Protein AF-A0A923NU54-F1 (afdb_monomer_lite)

Radius of gyration: 13.37 Å; chains: 1; bounding box: 34×23×37 Å

pLDDT: mean 89.9, std 14.04, range [39.22, 98.69]

Sequence (99 aa):
MEDDLEIFTFASDIITTYKYLVFEKKEFIISKRLLKSGTGIETHLARNEKRTAYKMAVETEFWLKFLEIKEICEAKLISGL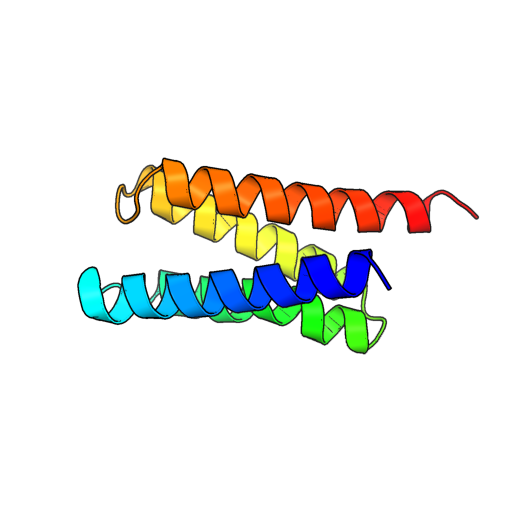NKKLRSIINGFYQETLTF

Secondary structure (DSSP, 8-state):
-HHHHHHHHHHHHHHHHHHHHHHTS---SHHHHHHHHHHHHHHHHTTT-HHHHHHHHHHHHHHHHHHHHTT-S-HHHHHHHHHHHHHHHHHHHHTTS--

Structure (mmCIF, N/CA/C/O backbone):
data_AF-A0A923NU54-F1
#
_entry.id   AF-A0A923NU54-F1
#
loop_
_atom_site.group_PDB
_atom_site.id
_atom_site.type_symbol
_atom_site.label_atom_id
_atom_site.label_alt_id
_atom_site.label_comp_id
_atom_site.label_asym_id
_atom_site.label_entity_id
_atom_site.label_seq_id
_atom_site.pdbx_PDB_ins_code
_atom_site.Cartn_x
_atom_site.Cartn_y
_atom_site.Cartn_z
_atom_site.occupancy
_atom_site.B_iso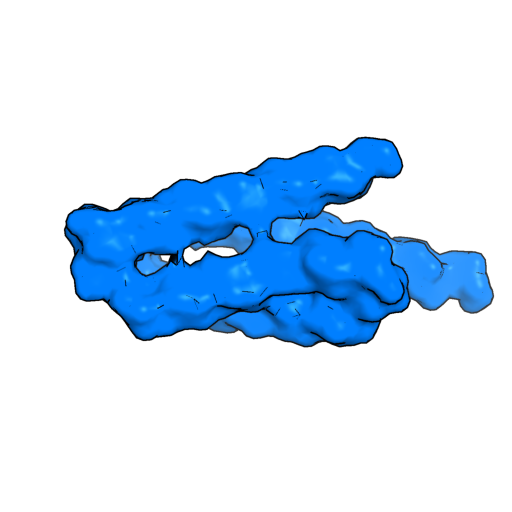_or_equiv
_atom_site.auth_seq_id
_atom_site.auth_comp_id
_atom_site.auth_asym_id
_atom_site.auth_atom_id
_atom_site.pdbx_PDB_model_num
ATOM 1 N N . MET A 1 1 ? 10.739 -11.064 -13.512 1.00 50.34 1 MET A N 1
ATOM 2 C CA . MET A 1 1 ? 10.307 -12.301 -12.818 1.00 50.34 1 MET A CA 1
ATOM 3 C C . MET A 1 1 ? 10.379 -12.148 -11.304 1.00 50.34 1 MET A C 1
ATOM 5 O O . MET A 1 1 ? 9.381 -12.424 -10.658 1.00 50.34 1 MET A O 1
ATOM 9 N N . GLU A 1 2 ? 11.509 -11.708 -10.732 1.00 57.97 2 GLU A N 1
ATOM 10 C CA . GLU A 1 2 ? 11.618 -11.458 -9.279 1.00 57.97 2 GLU A CA 1
ATOM 11 C C . GLU A 1 2 ? 10.917 -10.146 -8.863 1.00 57.97 2 GLU A C 1
ATOM 13 O O . GLU A 1 2 ? 10.118 -10.155 -7.928 1.00 57.97 2 GLU A O 1
ATOM 18 N N . ASP A 1 3 ? 11.069 -9.075 -9.654 1.00 63.97 3 ASP A N 1
ATOM 19 C CA . ASP A 1 3 ? 10.386 -7.785 -9.429 1.00 63.97 3 ASP A CA 1
ATOM 20 C C . ASP A 1 3 ? 8.851 -7.886 -9.528 1.00 63.97 3 ASP A C 1
ATOM 22 O O . ASP A 1 3 ? 8.115 -7.254 -8.766 1.00 63.97 3 ASP A O 1
ATOM 26 N N . ASP A 1 4 ? 8.349 -8.739 -10.428 1.00 72.25 4 ASP A N 1
ATOM 27 C CA . ASP A 1 4 ? 6.909 -8.953 -10.627 1.00 72.25 4 ASP A CA 1
ATOM 28 C C . ASP A 1 4 ? 6.257 -9.572 -9.381 1.00 72.25 4 ASP A C 1
ATOM 30 O O . ASP A 1 4 ? 5.135 -9.222 -9.004 1.00 72.25 4 ASP A O 1
ATOM 34 N N . LEU A 1 5 ? 6.977 -10.472 -8.701 1.00 83.94 5 LEU A N 1
ATOM 35 C CA . LEU A 1 5 ? 6.504 -11.108 -7.477 1.00 83.94 5 LEU A CA 1
ATOM 36 C C . LEU A 1 5 ? 6.519 -10.128 -6.294 1.00 83.94 5 LEU A C 1
ATOM 38 O O . LEU A 1 5 ? 5.596 -10.136 -5.474 1.00 83.94 5 LEU A O 1
ATOM 42 N N . GLU A 1 6 ? 7.521 -9.250 -6.210 1.00 88.12 6 GLU A N 1
ATOM 43 C CA . GLU A 1 6 ? 7.583 -8.216 -5.170 1.00 88.12 6 GLU A CA 1
ATOM 44 C C . GLU A 1 6 ? 6.395 -7.247 -5.275 1.00 88.12 6 GLU A C 1
ATOM 46 O O . GLU A 1 6 ? 5.695 -7.004 -4.288 1.00 88.12 6 GLU A O 1
ATOM 51 N N . ILE A 1 7 ? 6.094 -6.757 -6.478 1.00 90.75 7 ILE A N 1
ATOM 52 C CA . ILE A 1 7 ? 4.969 -5.844 -6.712 1.00 90.75 7 ILE A CA 1
ATOM 53 C C . ILE A 1 7 ? 3.624 -6.528 -6.427 1.00 90.75 7 ILE A C 1
ATOM 55 O O . ILE A 1 7 ? 2.746 -5.937 -5.788 1.00 90.75 7 ILE A O 1
ATOM 59 N N . PHE A 1 8 ? 3.459 -7.785 -6.846 1.00 91.56 8 PHE A N 1
ATOM 60 C CA . PHE A 1 8 ? 2.231 -8.537 -6.588 1.00 91.56 8 PHE A CA 1
ATOM 61 C C . PHE A 1 8 ? 2.005 -8.773 -5.087 1.00 91.56 8 PHE A C 1
ATOM 63 O O . PHE A 1 8 ? 0.899 -8.576 -4.572 1.00 91.56 8 PHE A O 1
ATOM 70 N N . THR A 1 9 ? 3.058 -9.143 -4.348 1.00 95.31 9 THR A N 1
ATOM 71 C CA . THR A 1 9 ? 2.962 -9.312 -2.889 1.00 95.31 9 THR A CA 1
ATOM 72 C C . THR A 1 9 ? 2.667 -7.990 -2.181 1.00 95.31 9 THR A C 1
ATOM 74 O O . THR A 1 9 ? 1.847 -7.968 -1.262 1.00 95.31 9 THR A O 1
ATOM 77 N N . PHE A 1 10 ? 3.226 -6.871 -2.652 1.00 96.12 10 PHE A N 1
ATOM 78 C CA . PHE A 1 10 ? 2.883 -5.542 -2.146 1.00 96.12 10 PHE A CA 1
ATOM 79 C C . PHE A 1 10 ? 1.401 -5.198 -2.359 1.00 96.12 10 PHE A C 1
ATOM 81 O O . PHE A 1 10 ? 0.736 -4.739 -1.429 1.00 96.12 10 PHE A O 1
ATOM 88 N N . ALA A 1 11 ? 0.837 -5.478 -3.539 1.00 96.50 11 ALA A N 1
ATOM 89 C CA . ALA A 1 11 ? -0.590 -5.271 -3.794 1.00 96.50 11 ALA A CA 1
ATOM 90 C C . ALA A 1 11 ? -1.475 -6.103 -2.840 1.00 96.50 11 ALA A C 1
ATOM 92 O O . ALA A 1 11 ? -2.475 -5.601 -2.316 1.00 96.50 11 ALA A O 1
ATOM 93 N N . SER A 1 12 ? -1.082 -7.348 -2.550 1.00 97.06 12 SER A N 1
ATOM 94 C CA . SER A 1 12 ? -1.758 -8.203 -1.562 1.00 97.06 12 SER A CA 1
ATOM 95 C C . SER A 1 12 ? -1.702 -7.620 -0.140 1.00 97.06 12 SER A C 1
ATOM 97 O O . SER A 1 12 ? -2.712 -7.613 0.578 1.00 97.06 12 SER A O 1
ATOM 99 N N . ASP A 1 13 ? -0.556 -7.072 0.268 1.00 97.75 13 ASP A N 1
ATOM 100 C CA . ASP A 1 13 ? -0.404 -6.417 1.572 1.00 97.75 13 ASP A CA 1
ATOM 101 C C . ASP A 1 13 ? -1.279 -5.160 1.689 1.00 97.75 13 ASP A C 1
ATOM 103 O O . ASP A 1 13 ? -1.885 -4.913 2.737 1.00 97.75 13 ASP A O 1
ATOM 107 N N . ILE A 1 14 ? -1.413 -4.386 0.606 1.00 98.38 14 ILE A N 1
ATOM 108 C CA . ILE A 1 14 ? -2.306 -3.221 0.545 1.00 98.38 14 ILE A CA 1
ATOM 109 C C . ILE A 1 14 ? -3.769 -3.643 0.714 1.00 98.38 14 ILE A C 1
ATOM 111 O O . ILE A 1 14 ? -4.497 -3.022 1.489 1.00 98.38 14 ILE A O 1
ATOM 115 N N . ILE A 1 15 ? -4.207 -4.722 0.056 1.00 98.44 15 ILE A N 1
ATOM 116 C CA . ILE A 1 15 ? -5.573 -5.254 0.208 1.00 98.44 15 ILE A CA 1
ATOM 117 C C . ILE A 1 15 ? -5.820 -5.713 1.650 1.00 98.44 15 ILE A C 1
ATOM 119 O O . ILE A 1 15 ? -6.886 -5.455 2.216 1.00 98.44 15 ILE A O 1
ATOM 123 N N . THR A 1 16 ? -4.839 -6.374 2.263 1.00 98.44 16 THR A N 1
ATOM 124 C CA . THR A 1 16 ? -4.922 -6.816 3.662 1.00 98.44 16 THR A CA 1
ATOM 125 C C . THR A 1 16 ? -5.013 -5.621 4.612 1.00 98.44 16 THR A C 1
ATOM 127 O O . THR A 1 16 ? -5.891 -5.575 5.475 1.00 98.44 16 THR A O 1
ATOM 130 N N . THR A 1 17 ? -4.181 -4.602 4.396 1.00 98.19 17 THR A N 1
ATOM 131 C CA . THR A 1 17 ? -4.187 -3.354 5.171 1.00 98.19 17 THR A CA 1
ATOM 132 C C . THR A 1 17 ? -5.503 -2.593 5.009 1.00 98.19 17 THR A C 1
ATOM 134 O O . THR A 1 17 ? -6.056 -2.105 5.990 1.00 98.19 17 THR A O 1
ATOM 137 N N . TYR A 1 18 ? -6.061 -2.540 3.796 1.00 98.62 18 TYR A N 1
ATOM 138 C CA . TYR A 1 18 ? -7.378 -1.956 3.541 1.00 98.62 18 TYR A CA 1
ATOM 139 C C . TYR A 1 18 ? -8.469 -2.627 4.381 1.00 98.62 18 TYR A C 1
ATOM 141 O O . TYR A 1 18 ? -9.250 -1.939 5.038 1.00 98.62 18 TYR A O 1
ATOM 149 N N . LYS A 1 19 ? -8.502 -3.966 4.404 1.00 98.50 19 LYS A N 1
ATOM 150 C CA . LYS A 1 19 ? -9.472 -4.719 5.213 1.00 98.50 19 LYS A CA 1
ATOM 151 C C . LYS A 1 19 ? -9.321 -4.393 6.697 1.00 98.50 19 LYS A C 1
ATOM 153 O O . LYS A 1 19 ? -10.320 -4.111 7.349 1.00 98.50 19 LYS A O 1
ATOM 158 N N . TYR A 1 20 ? -8.092 -4.370 7.209 1.00 97.94 20 TYR A N 1
ATOM 159 C CA . TYR A 1 20 ? -7.816 -3.985 8.594 1.00 97.94 20 TYR A CA 1
ATOM 160 C C . TYR A 1 20 ? -8.325 -2.571 8.917 1.00 97.94 20 TYR A C 1
ATOM 162 O O . TYR A 1 20 ? -9.053 -2.374 9.889 1.00 97.94 20 TYR A O 1
ATOM 170 N N . LEU A 1 21 ? -8.010 -1.591 8.067 1.00 97.94 21 LEU A N 1
ATOM 171 C CA . LEU A 1 21 ? -8.455 -0.209 8.243 1.00 97.94 21 LEU A CA 1
ATOM 172 C C . LEU A 1 21 ? -9.986 -0.092 8.272 1.00 97.94 21 LEU A C 1
ATOM 174 O O . LEU A 1 21 ? -10.544 0.584 9.133 1.00 97.94 21 LEU A O 1
ATOM 178 N N . VAL A 1 22 ? -10.679 -0.784 7.369 1.00 98.38 22 VAL A N 1
ATOM 179 C CA . VAL A 1 22 ? -12.142 -0.716 7.263 1.00 98.38 22 VAL A CA 1
ATOM 180 C C . VAL A 1 22 ? -12.831 -1.455 8.406 1.00 98.38 22 VAL A C 1
ATOM 182 O O . VAL A 1 22 ? -13.733 -0.911 9.047 1.00 98.38 22 VAL A O 1
ATOM 185 N N . PHE A 1 23 ? -12.446 -2.705 8.658 1.00 98.31 23 PHE A N 1
ATOM 186 C CA . PHE A 1 23 ? -13.185 -3.571 9.573 1.00 98.31 23 PHE A CA 1
ATOM 187 C C . PHE A 1 23 ? -12.801 -3.341 11.031 1.00 98.31 23 PHE A C 1
ATOM 189 O O . PHE A 1 23 ? -13.706 -3.262 11.866 1.00 98.31 23 PHE A O 1
ATOM 196 N N . GLU A 1 24 ? -11.514 -3.135 11.316 1.00 97.38 24 GLU A N 1
ATOM 197 C CA . GLU A 1 24 ? -11.006 -2.961 12.681 1.00 97.38 24 GLU A CA 1
ATOM 198 C C . GLU A 1 24 ? -10.936 -1.488 13.082 1.00 97.38 24 GLU A C 1
ATOM 200 O O . GLU A 1 24 ? -11.376 -1.114 14.167 1.00 97.38 24 GLU A O 1
ATOM 205 N N . LYS A 1 25 ? -10.415 -0.621 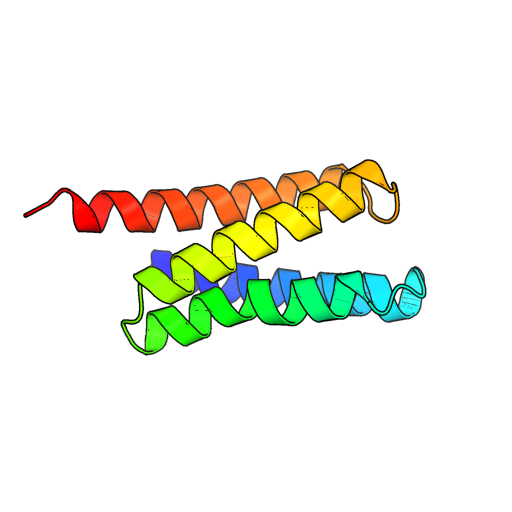12.202 1.00 96.56 25 LYS A N 1
ATOM 206 C CA . LYS A 1 25 ? -10.214 0.806 12.524 1.00 96.56 25 LYS A CA 1
ATOM 207 C C . LYS A 1 25 ? -11.393 1.704 12.170 1.00 96.56 25 LYS A C 1
ATOM 209 O O . LYS A 1 25 ? -11.389 2.865 12.566 1.00 96.56 25 LYS A O 1
ATOM 214 N N . LYS A 1 26 ? -12.394 1.185 11.450 1.00 97.38 26 LYS A N 1
ATOM 215 C CA . LYS A 1 26 ? -13.529 1.966 10.923 1.00 97.38 26 LYS A CA 1
ATOM 216 C C . LYS A 1 26 ? -13.064 3.210 10.148 1.00 97.38 26 LYS A C 1
ATOM 218 O O . LYS A 1 26 ? -13.678 4.270 10.223 1.00 97.38 26 LYS A O 1
ATOM 223 N N . GLU A 1 27 ? -11.964 3.076 9.408 1.00 97.38 27 GLU A N 1
ATOM 224 C CA . GLU A 1 27 ? -11.415 4.117 8.545 1.00 97.38 27 GLU A CA 1
ATOM 225 C C . GLU A 1 27 ? -11.769 3.799 7.082 1.00 97.38 27 GLU A C 1
ATOM 227 O O . GLU A 1 27 ? -11.448 2.728 6.558 1.00 97.38 27 GLU A O 1
ATOM 232 N N . PHE A 1 28 ? -12.458 4.725 6.411 1.00 97.12 28 PHE A N 1
ATOM 233 C CA . PHE A 1 28 ? -13.094 4.478 5.108 1.00 97.12 28 PHE A CA 1
ATOM 234 C C . PHE A 1 28 ? -12.597 5.387 3.977 1.00 97.12 28 PHE A C 1
ATOM 236 O O . PHE A 1 28 ? -12.895 5.135 2.806 1.00 97.12 28 PHE A O 1
ATOM 243 N N . ILE A 1 29 ? -11.890 6.468 4.304 1.00 97.06 29 ILE A N 1
ATOM 244 C CA . ILE A 1 29 ? -11.504 7.507 3.350 1.00 97.06 29 ILE A CA 1
ATOM 245 C C . ILE A 1 29 ? -10.064 7.282 2.896 1.00 97.06 29 ILE A C 1
ATOM 247 O O . ILE A 1 29 ? -9.809 7.153 1.695 1.00 97.06 29 ILE A O 1
ATOM 251 N N . ILE A 1 30 ? -9.133 7.193 3.845 1.00 97.31 30 ILE A N 1
ATOM 252 C CA . ILE A 1 30 ? -7.708 6.976 3.576 1.00 97.31 30 ILE A CA 1
ATOM 253 C C . ILE A 1 30 ? -7.495 5.558 3.053 1.00 97.31 30 ILE A C 1
ATOM 255 O O . ILE A 1 30 ? -6.786 5.370 2.074 1.00 97.31 30 ILE A O 1
ATOM 259 N N . SER A 1 31 ? -8.177 4.572 3.627 1.00 97.81 31 SER A N 1
ATOM 260 C CA . SER A 1 31 ? -8.130 3.165 3.250 1.00 97.81 31 SER A CA 1
ATOM 261 C C . SER A 1 31 ? -8.515 2.976 1.789 1.00 97.81 31 SER A C 1
ATOM 263 O O . SER A 1 31 ? -7.814 2.294 1.046 1.00 97.81 31 SER A O 1
ATOM 265 N N . LYS A 1 32 ? -9.572 3.650 1.328 1.00 98.44 32 LYS A N 1
ATOM 266 C CA . LYS A 1 32 ? -9.999 3.612 -0.075 1.00 98.44 32 LYS A CA 1
ATOM 267 C C . LYS A 1 32 ? -8.978 4.260 -1.012 1.00 98.44 32 LYS A C 1
ATOM 269 O O . LYS A 1 32 ? -8.757 3.761 -2.116 1.00 98.44 32 LYS A O 1
ATOM 274 N N . ARG A 1 33 ? -8.364 5.370 -0.593 1.00 98.50 33 ARG A N 1
ATOM 275 C CA . ARG A 1 33 ? -7.315 6.054 -1.362 1.00 98.50 33 ARG A CA 1
ATOM 276 C C . ARG A 1 33 ? -6.033 5.221 -1.443 1.00 98.50 33 ARG A C 1
ATOM 278 O O . ARG A 1 33 ? -5.492 5.057 -2.536 1.00 98.50 33 ARG A O 1
ATOM 285 N N . LEU A 1 34 ? -5.611 4.640 -0.324 1.00 98.44 34 LEU A N 1
ATOM 286 C CA . LEU A 1 34 ? -4.469 3.737 -0.221 1.00 98.44 34 LEU A CA 1
ATOM 287 C C . LEU A 1 34 ? -4.686 2.470 -1.052 1.00 98.44 34 LEU A C 1
ATOM 289 O O . LEU A 1 34 ? -3.798 2.087 -1.799 1.00 98.44 34 LEU A O 1
ATOM 293 N N . LEU A 1 35 ? -5.876 1.861 -0.981 1.00 98.69 35 LEU A N 1
ATOM 294 C CA . LEU A 1 35 ? -6.219 0.688 -1.786 1.00 98.69 35 LEU A CA 1
ATOM 295 C C . LEU A 1 35 ? -6.040 0.983 -3.274 1.00 98.69 35 LEU A C 1
ATOM 297 O O . LEU A 1 35 ? -5.361 0.233 -3.963 1.00 98.69 35 LEU A O 1
ATOM 301 N N . LYS A 1 36 ? -6.628 2.085 -3.758 1.00 98.50 36 LYS A N 1
ATOM 302 C CA . LYS A 1 36 ? -6.566 2.458 -5.174 1.00 98.50 36 LYS A CA 1
ATOM 303 C C . LYS A 1 36 ? -5.137 2.750 -5.632 1.00 98.50 36 LYS A C 1
ATOM 305 O O . LYS A 1 36 ? -4.737 2.279 -6.690 1.00 98.50 36 LYS A O 1
ATOM 310 N N . SER A 1 37 ? -4.407 3.566 -4.876 1.00 98.31 37 SER A N 1
ATOM 311 C CA . SER A 1 37 ? -3.045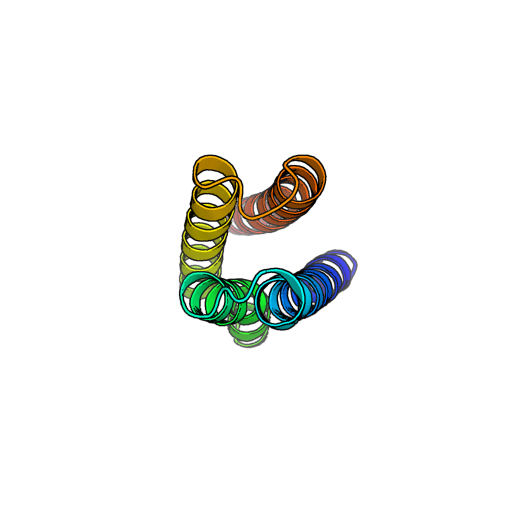 3.960 -5.246 1.00 98.31 37 SER A CA 1
ATOM 312 C C . SER A 1 37 ? -2.078 2.779 -5.143 1.00 98.31 37 SER A C 1
ATOM 314 O O . SER A 1 37 ? -1.370 2.506 -6.105 1.00 98.31 37 SER A O 1
ATOM 316 N N . GLY A 1 38 ? -2.121 2.007 -4.055 1.00 97.69 38 GLY A N 1
ATOM 317 C CA . GLY A 1 38 ? -1.203 0.893 -3.823 1.00 97.69 38 GLY A CA 1
ATOM 318 C C . GLY A 1 38 ? -1.363 -0.261 -4.814 1.00 97.69 38 GLY A C 1
ATOM 319 O O . GLY A 1 38 ? -0.363 -0.750 -5.332 1.00 97.69 38 GLY A O 1
ATOM 320 N N . THR A 1 39 ? -2.596 -0.670 -5.143 1.00 97.88 39 THR A N 1
ATOM 321 C CA . THR A 1 39 ? -2.814 -1.708 -6.173 1.00 97.88 39 THR A CA 1
ATOM 322 C C . THR A 1 39 ? -2.652 -1.163 -7.591 1.00 97.88 39 THR A C 1
ATOM 324 O O . THR A 1 39 ? -2.255 -1.896 -8.494 1.00 97.88 39 THR A O 1
ATOM 327 N N . GLY A 1 40 ? -2.894 0.137 -7.790 1.00 97.19 40 GLY A N 1
ATOM 328 C CA . GLY A 1 40 ? -2.727 0.802 -9.078 1.00 97.19 40 GLY A CA 1
ATOM 329 C C . GLY A 1 40 ? -1.296 0.753 -9.614 1.00 97.19 40 GLY A C 1
ATOM 330 O O . GLY A 1 40 ? -1.118 0.774 -10.830 1.00 97.19 40 GLY A O 1
ATOM 331 N N . ILE A 1 41 ? -0.283 0.649 -8.745 1.00 95.38 41 ILE A N 1
ATOM 332 C CA . ILE A 1 41 ? 1.125 0.518 -9.154 1.00 95.38 41 ILE A CA 1
ATOM 333 C C . ILE A 1 41 ? 1.297 -0.677 -10.101 1.00 95.38 41 ILE A C 1
ATOM 335 O O . ILE A 1 41 ? 1.725 -0.491 -11.237 1.00 95.38 41 ILE A O 1
ATOM 339 N N . GLU A 1 42 ? 0.897 -1.874 -9.665 1.00 92.62 42 GLU A N 1
ATOM 340 C CA . GLU A 1 42 ? 0.985 -3.113 -10.451 1.00 92.62 42 GLU A CA 1
ATOM 341 C C . GLU A 1 42 ? 0.206 -2.996 -11.762 1.00 92.62 42 GLU A C 1
ATOM 343 O O . GLU A 1 42 ? 0.737 -3.238 -12.845 1.00 92.62 42 GLU A O 1
ATOM 348 N N . THR A 1 43 ? -1.029 -2.508 -11.673 1.00 93.75 43 THR A N 1
ATOM 349 C CA . THR A 1 43 ? -1.934 -2.447 -12.818 1.00 93.75 43 THR A CA 1
ATOM 350 C C . THR A 1 43 ? -1.421 -1.514 -13.919 1.00 93.75 43 THR A C 1
ATOM 352 O O . THR A 1 43 ? -1.607 -1.789 -15.106 1.00 93.75 43 THR A O 1
ATOM 355 N N . HIS A 1 44 ? -0.780 -0.400 -13.554 1.00 94.00 44 HIS A N 1
ATOM 356 C CA . HIS A 1 44 ? -0.164 0.506 -14.523 1.00 94.00 44 HIS A CA 1
ATOM 357 C C . HIS A 1 44 ? 1.156 -0.050 -15.077 1.00 94.00 44 HIS A C 1
ATOM 359 O O . HIS A 1 44 ? 1.439 0.144 -16.259 1.00 94.00 44 HIS A O 1
ATOM 365 N N . LEU A 1 45 ? 1.938 -0.788 -14.285 1.00 89.88 45 LEU A N 1
ATOM 366 C CA . LEU A 1 45 ? 3.150 -1.456 -14.777 1.00 89.88 45 LEU A CA 1
ATOM 367 C C . LEU A 1 45 ? 2.842 -2.563 -15.779 1.00 89.88 45 LEU A C 1
ATOM 369 O O . LEU A 1 45 ? 3.482 -2.611 -16.826 1.00 89.88 45 LEU A O 1
ATOM 373 N N . ALA A 1 46 ? 1.809 -3.371 -15.529 1.00 89.62 46 ALA A N 1
ATOM 374 C CA . ALA A 1 46 ? 1.341 -4.397 -16.462 1.00 89.62 46 ALA A CA 1
ATOM 375 C C . ALA A 1 46 ? 0.924 -3.817 -17.832 1.00 89.62 46 ALA A C 1
ATOM 377 O O . ALA A 1 46 ? 0.915 -4.523 -18.838 1.00 89.62 46 ALA A O 1
ATOM 378 N N . ARG A 1 47 ? 0.607 -2.514 -17.891 1.00 92.00 47 ARG A N 1
ATOM 379 C CA . ARG A 1 47 ? 0.295 -1.761 -19.121 1.00 92.00 47 ARG A CA 1
ATOM 380 C C . ARG A 1 47 ? 1.475 -0.958 -19.672 1.00 92.00 47 ARG A C 1
ATOM 382 O O . ARG A 1 47 ? 1.301 -0.176 -20.601 1.00 92.00 47 ARG A O 1
ATOM 389 N N . ASN A 1 48 ? 2.667 -1.131 -19.105 1.00 88.94 48 ASN A N 1
ATOM 390 C CA . ASN A 1 48 ? 3.871 -0.367 -19.426 1.00 88.94 48 ASN A CA 1
ATOM 391 C C . ASN A 1 48 ? 3.718 1.160 -19.212 1.00 88.94 48 ASN A C 1
ATOM 393 O O . ASN A 1 48 ? 4.389 1.976 -19.843 1.00 88.94 48 ASN A O 1
ATOM 397 N N . GLU A 1 49 ? 2.850 1.579 -18.287 1.00 92.31 49 GLU A N 1
ATOM 398 C CA . GLU A 1 49 ? 2.584 2.982 -17.949 1.00 92.31 49 GLU A CA 1
ATOM 399 C C . GLU A 1 49 ? 3.449 3.453 -16.762 1.00 92.31 49 GLU A C 1
ATOM 401 O O . GLU A 1 49 ? 2.948 3.965 -15.755 1.00 92.31 49 GLU A O 1
ATOM 406 N N . LYS A 1 50 ? 4.777 3.302 -16.870 1.00 88.62 50 LYS A N 1
ATOM 407 C CA . LYS A 1 50 ? 5.742 3.532 -15.769 1.00 88.62 50 LYS A CA 1
ATOM 408 C C . LYS A 1 50 ? 5.583 4.888 -15.066 1.00 88.62 50 LYS A C 1
ATOM 410 O O . LYS A 1 50 ? 5.626 4.973 -13.841 1.00 88.62 50 LYS A O 1
ATOM 415 N N . ARG A 1 51 ? 5.330 5.966 -15.820 1.00 90.25 51 ARG A N 1
ATOM 416 C CA . ARG A 1 51 ? 5.110 7.313 -15.252 1.00 90.25 51 ARG A CA 1
ATOM 417 C C . ARG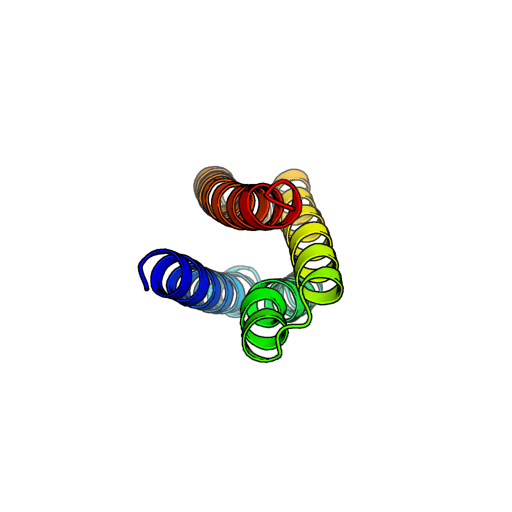 A 1 51 ? 3.862 7.372 -14.365 1.00 90.25 51 ARG A C 1
ATOM 419 O O . ARG A 1 51 ? 3.859 8.083 -13.362 1.00 90.25 51 ARG A O 1
ATOM 426 N N . THR A 1 52 ? 2.796 6.672 -14.742 1.00 93.62 52 THR A N 1
ATOM 427 C CA . THR A 1 52 ? 1.557 6.624 -13.959 1.00 93.62 52 THR A CA 1
ATOM 428 C C . THR A 1 52 ? 1.739 5.740 -12.732 1.00 93.62 52 THR A C 1
ATOM 430 O O . THR A 1 52 ? 1.355 6.154 -11.641 1.00 93.62 52 THR A O 1
ATOM 433 N N . ALA A 1 53 ? 2.419 4.598 -12.875 1.00 93.38 53 ALA A N 1
ATOM 434 C CA . ALA A 1 53 ? 2.791 3.741 -11.749 1.00 93.38 53 ALA A CA 1
ATOM 435 C C . ALA A 1 53 ? 3.622 4.497 -10.696 1.00 93.38 53 ALA A C 1
ATOM 437 O O . ALA A 1 53 ? 3.324 4.423 -9.507 1.00 93.38 53 ALA A O 1
ATOM 438 N N . TYR A 1 54 ? 4.588 5.318 -11.123 1.00 92.62 54 TYR A N 1
ATOM 439 C CA . TYR A 1 54 ? 5.355 6.169 -10.210 1.00 92.62 54 TYR A CA 1
ATOM 440 C C . TYR A 1 54 ? 4.470 7.171 -9.451 1.00 92.62 54 TYR A C 1
ATOM 442 O O . TYR A 1 54 ? 4.597 7.319 -8.237 1.00 92.62 54 TYR A O 1
ATOM 450 N N . LYS A 1 55 ? 3.518 7.828 -10.130 1.00 94.31 55 LYS A N 1
ATOM 451 C CA . LYS A 1 55 ? 2.553 8.722 -9.462 1.00 94.31 55 LYS A CA 1
ATOM 452 C C . LYS A 1 55 ? 1.703 7.974 -8.431 1.00 94.31 55 LYS A C 1
ATOM 454 O O . LYS A 1 55 ? 1.449 8.517 -7.360 1.00 94.31 55 LYS A O 1
ATOM 459 N N . MET A 1 56 ? 1.293 6.742 -8.737 1.00 97.19 56 MET A N 1
ATOM 460 C CA . MET A 1 56 ? 0.570 5.884 -7.794 1.00 97.19 56 MET A CA 1
ATOM 461 C C . MET A 1 56 ? 1.433 5.519 -6.583 1.00 97.19 56 MET A C 1
ATOM 463 O O . MET A 1 56 ? 0.942 5.553 -5.457 1.00 97.19 56 MET A O 1
ATOM 467 N N . ALA A 1 57 ? 2.722 5.244 -6.785 1.00 96.00 57 ALA A N 1
ATOM 468 C CA . ALA A 1 57 ? 3.658 4.962 -5.702 1.00 96.00 57 ALA A CA 1
ATOM 469 C C . ALA A 1 57 ? 3.842 6.171 -4.769 1.00 96.00 57 ALA A C 1
ATOM 471 O O . ALA A 1 57 ? 3.741 6.028 -3.553 1.00 96.00 57 ALA A O 1
ATOM 472 N N . VAL A 1 58 ? 4.003 7.375 -5.328 1.00 95.06 58 VAL A N 1
ATOM 473 C CA . VAL A 1 58 ? 4.074 8.625 -4.549 1.00 95.06 58 VAL A CA 1
ATOM 474 C C . VAL A 1 58 ? 2.780 8.876 -3.764 1.00 95.06 58 VAL A C 1
ATOM 476 O O . VAL A 1 58 ? 2.829 9.233 -2.588 1.00 95.06 58 VAL A O 1
ATOM 479 N N . GLU A 1 59 ? 1.612 8.664 -4.380 1.00 97.75 59 GLU A N 1
ATOM 480 C CA . GLU A 1 59 ? 0.327 8.786 -3.677 1.00 97.75 59 GLU A CA 1
ATOM 481 C C . GLU A 1 59 ? 0.195 7.743 -2.551 1.00 97.75 59 GLU A C 1
ATOM 483 O O . GLU A 1 59 ? -0.265 8.068 -1.456 1.00 97.75 59 GLU A O 1
ATOM 488 N N . THR A 1 60 ? 0.658 6.513 -2.781 1.00 98.31 60 THR A N 1
ATOM 489 C CA . THR A 1 60 ? 0.668 5.443 -1.771 1.00 98.31 60 THR A CA 1
ATOM 490 C C . THR A 1 60 ? 1.526 5.833 -0.567 1.00 98.31 60 THR A C 1
ATOM 492 O O . THR A 1 60 ? 1.064 5.734 0.569 1.00 98.31 60 THR A O 1
ATOM 495 N N . GLU A 1 61 ? 2.744 6.337 -0.800 1.00 96.94 61 GLU A N 1
ATOM 496 C CA . GLU A 1 61 ? 3.646 6.798 0.265 1.00 96.94 61 GLU A CA 1
ATOM 497 C C . GLU A 1 61 ? 3.011 7.927 1.090 1.00 96.94 61 GLU A C 1
ATOM 499 O O . GLU A 1 61 ? 3.084 7.925 2.322 1.00 96.94 61 GLU A O 1
ATOM 504 N N . PHE A 1 62 ? 2.328 8.865 0.427 1.00 97.12 62 PHE A N 1
ATOM 505 C CA . PHE A 1 62 ? 1.609 9.943 1.101 1.00 97.12 62 PHE A CA 1
ATOM 506 C C . PHE A 1 62 ? 0.537 9.407 2.062 1.00 97.12 62 PHE A C 1
ATOM 508 O O . PHE A 1 62 ? 0.485 9.828 3.221 1.00 97.12 62 PHE A O 1
ATOM 515 N N . TRP A 1 63 ? -0.296 8.460 1.619 1.00 98.12 63 TRP A N 1
ATOM 516 C CA . TRP A 1 63 ? -1.350 7.897 2.467 1.00 98.12 63 TRP A CA 1
ATOM 517 C C . TRP A 1 63 ? -0.796 7.048 3.613 1.00 98.12 63 TRP A C 1
ATOM 519 O O . TRP A 1 63 ? -1.313 7.135 4.726 1.00 98.12 63 TRP A O 1
ATOM 529 N N . LEU A 1 64 ? 0.287 6.298 3.387 1.00 97.38 64 LEU A N 1
ATOM 530 C CA . LEU A 1 64 ? 0.992 5.570 4.448 1.00 97.38 64 LEU A CA 1
ATOM 531 C C . LEU A 1 64 ? 1.522 6.525 5.526 1.00 97.38 64 LEU A C 1
ATOM 533 O O . LEU A 1 64 ? 1.275 6.312 6.712 1.00 97.38 64 LEU A O 1
ATOM 537 N N . LYS A 1 65 ? 2.166 7.625 5.122 1.00 95.19 65 LYS A N 1
ATOM 538 C CA . LYS A 1 65 ? 2.635 8.665 6.048 1.00 95.19 65 LYS A CA 1
ATOM 539 C C . LYS A 1 65 ? 1.484 9.330 6.807 1.00 95.19 65 LYS A C 1
ATOM 541 O O . LYS A 1 65 ? 1.616 9.645 7.987 1.00 95.19 65 LYS A O 1
ATOM 546 N N . PHE A 1 66 ? 0.344 9.544 6.154 1.00 95.81 66 PHE A N 1
ATOM 547 C CA . PHE A 1 66 ? -0.825 10.116 6.818 1.00 95.81 66 PHE A CA 1
ATOM 548 C C . PHE A 1 66 ? -1.391 9.175 7.893 1.00 95.81 66 PHE A C 1
ATOM 550 O O . PHE A 1 66 ? -1.732 9.637 8.980 1.00 95.81 66 PHE A O 1
ATOM 557 N N . LEU A 1 67 ? -1.450 7.865 7.623 1.00 95.75 67 LEU A N 1
ATOM 558 C CA . LEU A 1 67 ? -1.875 6.857 8.604 1.00 95.75 67 LEU A CA 1
ATOM 559 C C . LEU A 1 67 ? -0.951 6.799 9.826 1.00 95.75 67 LEU A C 1
ATOM 561 O O . LEU A 1 67 ? -1.446 6.639 10.940 1.00 95.75 67 LEU A O 1
ATOM 565 N N . GLU A 1 68 ? 0.358 6.955 9.618 1.00 94.19 68 GLU A N 1
ATOM 566 C CA . GLU A 1 68 ? 1.356 7.038 10.692 1.00 94.19 68 GLU A CA 1
ATOM 567 C C . GLU A 1 68 ? 1.153 8.287 11.556 1.00 94.19 68 GLU A C 1
ATOM 569 O O . GLU A 1 68 ? 0.998 8.169 12.766 1.00 94.19 68 GLU A O 1
ATOM 574 N N . ILE A 1 69 ? 1.060 9.474 10.944 1.00 94.88 69 ILE A N 1
ATOM 575 C CA . ILE A 1 69 ? 0.867 10.747 11.668 1.00 94.88 69 ILE A CA 1
ATOM 576 C C . ILE A 1 69 ? -0.450 10.767 12.455 1.00 94.88 69 ILE A C 1
ATOM 578 O O . ILE A 1 69 ? -0.549 11.424 13.489 1.00 94.88 69 ILE A O 1
ATOM 582 N N . LYS A 1 70 ? -1.487 10.093 11.953 1.00 93.88 70 LYS A N 1
ATOM 583 C CA . LYS A 1 70 ? -2.785 9.993 12.631 1.00 93.88 70 LYS A CA 1
ATOM 584 C C . LYS A 1 70 ? -2.864 8.853 13.644 1.00 93.88 70 LYS A C 1
ATOM 586 O O . LYS A 1 70 ? -3.918 8.703 14.252 1.00 93.88 70 LYS A O 1
ATOM 591 N N . GLU A 1 71 ? -1.803 8.059 13.793 1.00 93.69 71 GLU A N 1
ATOM 592 C CA . GLU A 1 71 ? -1.736 6.904 14.698 1.00 93.69 71 GLU A CA 1
ATOM 593 C C . GLU A 1 71 ? -2.891 5.899 14.491 1.00 93.69 71 GLU A C 1
ATOM 595 O O . GLU A 1 71 ? -3.324 5.198 15.403 1.00 93.69 71 GLU A O 1
ATOM 600 N N . ILE A 1 72 ? -3.406 5.807 13.258 1.00 92.38 72 ILE A N 1
ATOM 601 C CA . ILE A 1 72 ? -4.529 4.918 12.906 1.00 92.38 72 ILE A CA 1
ATOM 602 C C . ILE A 1 72 ? -4.044 3.463 12.793 1.00 92.38 72 ILE A C 1
ATOM 604 O O . ILE A 1 72 ? -4.773 2.520 13.117 1.00 92.38 72 ILE A O 1
ATOM 608 N N . CYS A 1 73 ? -2.797 3.282 12.353 1.00 91.12 73 CYS A N 1
ATOM 609 C CA . CYS A 1 73 ? -2.139 1.996 12.145 1.00 91.12 73 CYS A CA 1
ATOM 610 C C . CYS A 1 73 ? -0.844 1.893 12.950 1.00 91.12 73 CYS A C 1
ATOM 612 O O . CYS A 1 73 ? -0.193 2.890 13.247 1.00 91.12 73 CYS A O 1
ATOM 614 N N . GLU A 1 74 ? -0.431 0.659 13.235 1.00 91.00 74 GLU A N 1
ATOM 615 C CA . GLU A 1 74 ? 0.845 0.382 13.890 1.00 91.00 74 GLU A CA 1
ATOM 616 C C . GLU A 1 74 ? 2.025 0.878 13.041 1.00 91.00 74 GLU A C 1
ATOM 618 O O . GLU A 1 74 ? 2.164 0.508 11.872 1.00 91.00 74 GLU A O 1
ATOM 623 N N . ALA A 1 75 ? 2.933 1.647 13.649 1.00 90.25 75 ALA A N 1
ATOM 624 C CA . ALA A 1 75 ? 4.123 2.174 12.975 1.00 90.25 75 ALA A CA 1
ATOM 625 C C . ALA A 1 75 ? 4.991 1.067 12.344 1.00 90.25 75 ALA A C 1
ATOM 627 O O . ALA A 1 75 ? 5.606 1.255 11.293 1.00 90.25 75 ALA A O 1
ATOM 628 N N . LYS A 1 76 ? 5.004 -0.135 12.937 1.00 93.56 76 LYS A N 1
ATOM 629 C CA . LYS A 1 76 ? 5.702 -1.304 12.380 1.00 93.56 76 LYS A CA 1
ATOM 630 C C . LYS A 1 76 ? 5.094 -1.771 11.053 1.00 93.56 76 LYS A C 1
ATOM 632 O O . LYS A 1 76 ? 5.831 -2.119 10.134 1.00 93.56 76 LYS A O 1
ATOM 637 N N . LEU A 1 77 ? 3.766 -1.758 10.942 1.00 94.38 77 LEU A N 1
ATOM 638 C CA . LEU A 1 77 ? 3.072 -2.098 9.701 1.00 94.38 77 LEU A CA 1
ATOM 639 C C . LEU A 1 77 ? 3.380 -1.049 8.629 1.00 94.38 77 LEU A C 1
ATOM 641 O O . LEU A 1 77 ? 3.788 -1.402 7.523 1.00 94.38 77 LEU A O 1
ATOM 645 N N . ILE A 1 78 ? 3.263 0.238 8.974 1.00 95.44 78 ILE A N 1
ATOM 646 C CA . ILE A 1 78 ? 3.518 1.336 8.033 1.00 95.44 78 ILE A CA 1
ATOM 647 C C . ILE A 1 78 ? 4.972 1.343 7.545 1.00 95.44 78 ILE A C 1
ATOM 649 O O . ILE A 1 78 ? 5.217 1.424 6.341 1.00 95.44 78 ILE A O 1
ATOM 653 N N . SER A 1 79 ? 5.944 1.200 8.446 1.00 94.62 79 SER A N 1
ATOM 654 C CA . SER A 1 79 ? 7.364 1.130 8.076 1.00 94.62 79 SER A CA 1
ATOM 655 C C . SER A 1 79 ? 7.683 -0.082 7.193 1.00 94.62 79 SER A C 1
ATOM 657 O O . SER A 1 79 ? 8.455 0.048 6.242 1.00 94.62 79 SER A O 1
ATOM 659 N N . GLY A 1 80 ? 7.050 -1.234 7.442 1.00 96.75 80 GLY A N 1
ATOM 660 C CA . GLY A 1 80 ? 7.156 -2.416 6.586 1.00 96.75 80 GLY A CA 1
ATOM 661 C C . GLY A 1 80 ? 6.667 -2.158 5.159 1.00 96.75 80 GLY A C 1
ATOM 662 O O . GLY A 1 80 ? 7.387 -2.453 4.203 1.00 96.75 80 GLY A O 1
ATOM 663 N N . LEU A 1 81 ? 5.485 -1.552 5.010 1.00 97.12 81 LEU A N 1
ATOM 664 C CA . LEU A 1 81 ? 4.927 -1.194 3.701 1.00 97.12 81 LEU A CA 1
ATOM 665 C C . LEU A 1 81 ? 5.785 -0.149 2.981 1.00 97.12 81 LEU A C 1
ATOM 667 O O . LEU A 1 81 ? 6.098 -0.32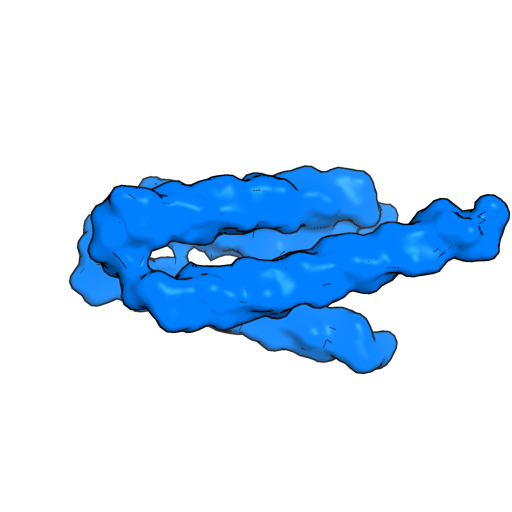2 1.806 1.00 97.12 81 LEU A O 1
ATOM 671 N N . ASN A 1 82 ? 6.230 0.894 3.684 1.00 95.94 82 ASN A N 1
ATOM 672 C CA . ASN A 1 82 ? 7.096 1.927 3.111 1.00 95.94 82 ASN A CA 1
ATOM 673 C C . ASN A 1 82 ? 8.437 1.362 2.631 1.00 95.94 82 ASN A C 1
ATOM 675 O O . ASN A 1 82 ? 8.944 1.782 1.592 1.00 95.94 82 ASN A O 1
ATOM 679 N N . LYS A 1 83 ? 9.013 0.392 3.351 1.00 95.50 83 LYS A N 1
ATOM 680 C CA . LYS A 1 83 ? 10.249 -0.272 2.924 1.00 95.50 83 LYS A CA 1
ATOM 681 C C . LYS A 1 83 ? 10.058 -1.011 1.596 1.00 95.50 83 LYS A C 1
ATOM 683 O O . LYS A 1 83 ? 10.875 -0.830 0.696 1.00 95.50 83 LYS A O 1
ATOM 688 N N . LYS A 1 84 ? 8.978 -1.791 1.461 1.00 95.50 84 LYS A N 1
ATOM 689 C CA . LYS A 1 84 ? 8.639 -2.497 0.211 1.00 95.50 84 LYS A CA 1
ATOM 690 C C . LYS A 1 84 ? 8.362 -1.518 -0.932 1.00 95.50 84 LYS A C 1
ATOM 692 O O . LYS A 1 84 ? 8.930 -1.645 -2.007 1.00 95.50 84 LYS A O 1
ATOM 697 N N . LEU A 1 85 ? 7.571 -0.477 -0.672 1.00 95.38 85 LEU A N 1
ATOM 698 C CA . LEU A 1 85 ? 7.265 0.561 -1.657 1.00 95.38 85 LEU A CA 1
ATOM 699 C C . LEU A 1 85 ? 8.529 1.254 -2.187 1.00 95.38 85 LEU A C 1
ATOM 701 O O . LEU A 1 85 ? 8.653 1.484 -3.385 1.00 95.38 85 LEU A O 1
ATOM 705 N N . ARG A 1 86 ? 9.492 1.562 -1.313 1.00 92.50 86 ARG A N 1
ATOM 706 C CA . ARG A 1 86 ? 10.769 2.173 -1.714 1.00 92.50 86 ARG A CA 1
ATOM 707 C C . ARG A 1 86 ? 11.648 1.232 -2.529 1.00 92.50 86 ARG A C 1
ATOM 709 O O . ARG A 1 86 ? 12.314 1.704 -3.444 1.00 92.50 86 ARG A O 1
ATOM 716 N N . SER A 1 87 ? 11.636 -0.065 -2.222 1.00 91.31 87 SER A N 1
ATOM 717 C CA . SER A 1 87 ? 12.299 -1.093 -3.038 1.00 91.31 87 SER A CA 1
ATOM 718 C C . SER A 1 87 ? 11.754 -1.073 -4.471 1.00 91.31 87 SER A C 1
ATOM 720 O O . SER A 1 87 ? 12.509 -0.839 -5.413 1.00 91.31 87 SER A O 1
ATOM 722 N N . ILE A 1 88 ? 10.424 -1.125 -4.609 1.00 89.56 88 ILE A N 1
ATOM 723 C CA . ILE A 1 88 ? 9.710 -1.036 -5.892 1.00 89.56 88 ILE A CA 1
ATOM 724 C C . ILE A 1 88 ? 10.053 0.263 -6.643 1.00 89.56 88 ILE A C 1
ATOM 726 O O . ILE A 1 88 ? 10.388 0.234 -7.826 1.00 89.56 88 ILE A O 1
ATOM 730 N N . ILE A 1 89 ? 10.025 1.414 -5.957 1.00 86.50 89 ILE A N 1
ATOM 731 C CA . ILE A 1 89 ? 10.367 2.709 -6.567 1.00 86.50 89 ILE A CA 1
ATOM 732 C C . ILE A 1 89 ? 11.810 2.723 -7.080 1.00 86.50 89 ILE A C 1
ATOM 734 O O . ILE A 1 89 ? 12.061 3.208 -8.182 1.00 86.50 89 ILE A O 1
ATOM 738 N N . ASN A 1 90 ? 12.759 2.204 -6.302 1.00 84.56 90 ASN A N 1
ATOM 739 C CA . ASN A 1 90 ? 14.163 2.153 -6.703 1.00 84.56 90 ASN A CA 1
ATOM 740 C C . ASN A 1 90 ? 14.382 1.220 -7.903 1.00 84.56 90 ASN A C 1
ATOM 742 O O . ASN A 1 90 ? 15.190 1.551 -8.774 1.00 84.56 90 ASN A O 1
ATOM 746 N N . GLY A 1 91 ? 13.624 0.120 -7.987 1.00 78.94 91 GLY A N 1
ATOM 747 C CA . GLY A 1 91 ? 13.580 -0.748 -9.165 1.00 78.94 91 GLY A CA 1
ATOM 748 C C . GLY A 1 91 ? 13.193 0.013 -10.438 1.00 78.94 91 GLY A C 1
ATOM 749 O O . GLY A 1 91 ? 13.839 -0.149 -11.471 1.00 78.94 91 GLY A O 1
ATOM 750 N N . PHE A 1 92 ? 12.238 0.952 -10.360 1.00 72.06 92 PHE A N 1
ATOM 751 C CA . PHE A 1 92 ? 11.846 1.774 -11.517 1.00 72.06 92 PHE A CA 1
ATOM 752 C C . PHE A 1 92 ? 12.976 2.655 -12.071 1.00 72.06 92 PHE A C 1
ATOM 754 O O . PHE A 1 92 ? 13.042 2.861 -13.283 1.00 72.06 92 PHE A O 1
ATOM 761 N N . TYR A 1 93 ? 13.845 3.204 -11.212 1.00 59.75 93 TYR A N 1
ATOM 762 C CA . TYR A 1 93 ? 14.895 4.146 -11.628 1.00 59.75 93 TYR A CA 1
ATOM 763 C C . TYR A 1 93 ? 16.080 3.465 -12.320 1.00 59.75 93 TYR A C 1
ATOM 765 O O . TYR A 1 93 ? 16.646 4.036 -13.257 1.00 59.75 93 TYR A O 1
ATOM 773 N N . GLN A 1 94 ? 16.431 2.249 -11.894 1.00 56.56 94 GLN A N 1
ATOM 774 C CA . GLN A 1 94 ? 17.529 1.462 -12.472 1.00 56.56 94 GLN A CA 1
ATOM 775 C C . GLN A 1 94 ? 17.286 1.151 -13.962 1.00 56.56 94 GLN A C 1
ATOM 777 O O . GLN A 1 94 ? 18.214 1.207 -14.768 1.00 56.56 94 GLN A O 1
ATOM 782 N N . GLU A 1 95 ? 16.028 0.937 -14.359 1.00 53.38 95 GLU A N 1
ATOM 783 C CA . GLU A 1 95 ? 15.645 0.686 -15.756 1.00 53.38 95 GLU A CA 1
ATOM 784 C C . GLU A 1 95 ? 15.563 1.951 -16.629 1.00 53.38 95 GLU A C 1
ATOM 786 O O . GLU A 1 95 ? 15.532 1.861 -17.854 1.00 53.38 95 GLU A O 1
ATOM 791 N N . THR A 1 96 ? 15.488 3.143 -16.026 1.00 48.66 96 THR A N 1
ATOM 792 C CA . THR A 1 96 ? 15.411 4.419 -16.770 1.00 48.66 96 THR A CA 1
ATOM 793 C C . THR A 1 96 ? 16.766 5.078 -17.030 1.00 48.66 96 THR A C 1
ATOM 795 O O . THR A 1 96 ? 16.838 5.973 -17.864 1.00 48.66 96 THR A O 1
ATOM 798 N N . LEU A 1 97 ? 17.828 4.649 -16.338 1.00 41.94 97 LEU A N 1
ATOM 799 C CA . LEU A 1 97 ? 19.192 5.192 -16.462 1.00 41.94 97 LEU A CA 1
ATOM 800 C C . LEU A 1 97 ? 20.124 4.320 -17.323 1.00 41.94 97 LEU A C 1
ATOM 802 O O . LEU A 1 97 ? 21.310 4.613 -17.434 1.00 41.94 97 LEU A O 1
ATOM 806 N N . THR A 1 98 ? 19.603 3.247 -17.917 1.00 40.75 98 THR A N 1
ATOM 807 C CA . THR A 1 98 ? 20.354 2.287 -18.742 1.00 40.75 98 THR A CA 1
ATOM 808 C C . THR A 1 98 ? 20.252 2.547 -20.255 1.00 40.75 98 THR A C 1
ATOM 810 O O . THR A 1 98 ? 20.587 1.665 -21.043 1.00 40.75 98 THR A O 1
ATOM 813 N N . PHE A 1 99 ? 19.848 3.754 -20.668 1.00 39.22 99 PHE A N 1
ATOM 814 C CA . PHE A 1 99 ? 19.845 4.200 -22.069 1.00 39.22 99 PHE A CA 1
ATOM 815 C C . PHE A 1 99 ? 20.743 5.417 -22.280 1.00 39.22 99 PHE A C 1
ATOM 817 O O . PHE A 1 99 ? 20.615 6.380 -21.490 1.00 39.22 99 PHE A O 1
#

Foldseek 3Di:
DVLLVLLVVLLVLLVVVLCCCCPVLVHDPLSVQLNCLSNVLNVCVVVVNLVVSLVSLVSNLVSLVVCVVVVSDDPVSSVVSNVSSVVSNVVSVVVVPPD